Protein AF-A0AAV4DJR4-F1 (afdb_monomer_lite)

pLDDT: mean 88.8, std 9.77, range [53.78, 97.75]

Foldseek 3Di:
DVVLVVVLVVLVVCLVVDDPVVNVVSVVVNVVSVVVVVVVVVVVVVVVVVVVVVVLVVVCVVPVVVSVVVVPDDPPDDDDDDD

Secondary structure (DSSP, 8-state):
-HHHHHHHHHHHHHHHHS-HHHHHHHHHHHHHHHHHHHHHHHHHHHHHHHHHHHHHHHHHHH-HHHHHHHHHSPPS-------

Sequence (83 aa):
MDILRKQKRKLKKQIRAASSEETNGLLVIWRQLKARHSALSRAESARKKRSQKRKNQERFIRDPFQFARQLFQKPKSGTFTVD

Structure (mmCIF, N/CA/C/O backbone):
data_AF-A0AAV4DJR4-F1
#
_entry.i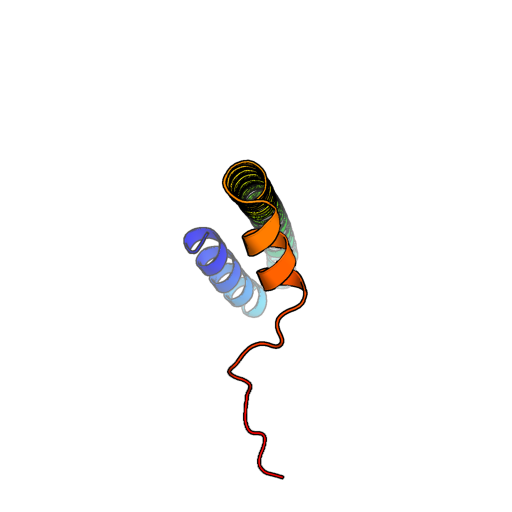d   AF-A0AAV4DJR4-F1
#
loop_
_atom_site.group_PDB
_atom_site.id
_atom_site.type_symbol
_atom_site.label_atom_id
_atom_site.label_alt_id
_atom_site.label_comp_id
_atom_site.label_asym_id
_atom_site.label_entity_id
_atom_site.label_seq_id
_atom_site.pdbx_PDB_ins_code
_atom_site.Cartn_x
_atom_site.Cartn_y
_atom_site.Cartn_z
_atom_site.occupancy
_atom_site.B_iso_or_equiv
_atom_site.auth_seq_id
_atom_site.auth_comp_id
_atom_site.auth_asym_id
_atom_site.auth_atom_id
_atom_site.pdbx_PDB_model_num
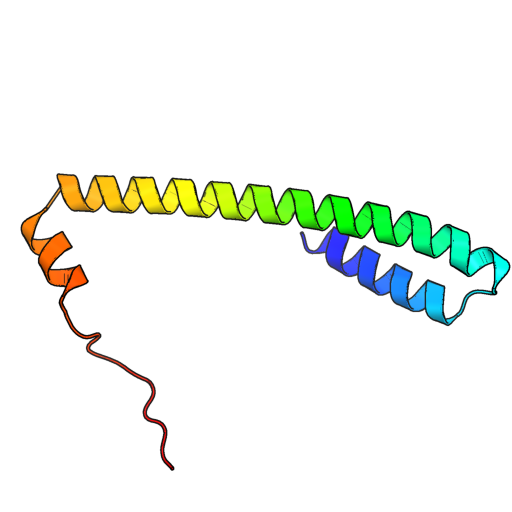ATOM 1 N N . MET A 1 1 ? -1.756 10.535 2.976 1.00 77.25 1 MET A N 1
ATOM 2 C CA . MET A 1 1 ? -1.842 9.305 3.807 1.00 77.25 1 MET A CA 1
ATOM 3 C C . MET A 1 1 ? -1.871 9.572 5.315 1.00 77.25 1 MET A C 1
ATOM 5 O O . MET A 1 1 ? -2.556 8.843 6.030 1.00 77.25 1 MET A O 1
ATOM 9 N N . ASP A 1 2 ? -1.193 10.604 5.827 1.00 85.12 2 ASP A N 1
ATOM 10 C CA . ASP A 1 2 ? -1.079 10.819 7.282 1.00 85.12 2 ASP A CA 1
ATOM 11 C C . ASP A 1 2 ? -2.380 11.206 7.984 1.00 85.12 2 ASP A C 1
ATOM 13 O O . ASP A 1 2 ? -2.607 10.781 9.115 1.00 85.12 2 ASP A O 1
ATOM 17 N N . ILE A 1 3 ? -3.282 11.912 7.299 1.00 88.69 3 ILE A N 1
ATOM 18 C CA . ILE A 1 3 ? -4.620 12.230 7.821 1.00 88.69 3 ILE A CA 1
ATOM 19 C C . ILE A 1 3 ? -5.402 10.938 8.124 1.00 88.69 3 ILE A C 1
ATOM 21 O O . ILE A 1 3 ? -5.885 10.757 9.239 1.00 88.69 3 ILE A O 1
ATOM 25 N N . LEU A 1 4 ? -5.426 9.981 7.187 1.00 87.75 4 LEU A N 1
ATOM 26 C CA . LEU A 1 4 ? -6.073 8.670 7.364 1.00 87.75 4 LEU A CA 1
ATOM 27 C C . LEU A 1 4 ? -5.428 7.848 8.491 1.00 87.75 4 LEU A C 1
ATOM 29 O O . LEU A 1 4 ? -6.118 7.152 9.237 1.00 87.75 4 LEU A O 1
ATOM 33 N N . ARG A 1 5 ? -4.100 7.926 8.647 1.00 88.38 5 ARG A N 1
ATOM 34 C CA . ARG A 1 5 ? -3.383 7.264 9.751 1.00 88.38 5 ARG A CA 1
ATOM 35 C C . ARG A 1 5 ? -3.761 7.868 11.104 1.00 88.38 5 ARG A C 1
ATOM 37 O O . ARG A 1 5 ? -4.037 7.114 12.039 1.00 88.38 5 ARG A O 1
ATOM 44 N N . LYS A 1 6 ? -3.815 9.200 11.202 1.00 92.94 6 LYS A N 1
ATOM 45 C CA . LYS A 1 6 ? -4.246 9.928 12.407 1.00 92.94 6 LYS A CA 1
ATOM 46 C C . LYS A 1 6 ? -5.699 9.598 12.761 1.00 92.94 6 LYS A C 1
ATOM 48 O O . LYS A 1 6 ? -5.963 9.230 13.902 1.00 92.94 6 LYS A O 1
ATOM 53 N N . GLN A 1 7 ? -6.606 9.611 11.783 1.00 90.81 7 GLN A N 1
ATOM 54 C CA . GLN A 1 7 ? -8.016 9.243 11.964 1.00 90.81 7 GLN A CA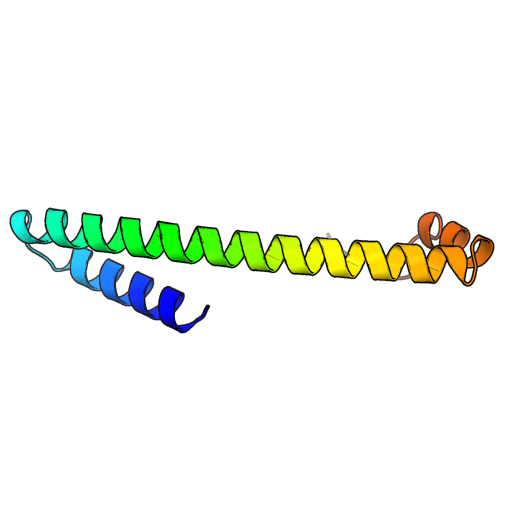 1
ATOM 55 C C . GLN A 1 7 ? -8.176 7.807 12.471 1.00 90.81 7 GLN A C 1
ATOM 57 O O . GLN A 1 7 ? -8.836 7.593 13.482 1.00 90.81 7 GLN A O 1
ATOM 62 N N . LYS A 1 8 ? -7.500 6.822 11.862 1.00 92.12 8 LYS A N 1
ATOM 63 C CA . LYS A 1 8 ? -7.529 5.427 12.340 1.00 92.12 8 LYS A CA 1
ATOM 64 C C . LYS A 1 8 ? -7.003 5.272 13.767 1.00 92.12 8 LYS A C 1
ATOM 66 O O . LYS A 1 8 ? -7.546 4.472 14.524 1.00 92.12 8 LYS A O 1
ATOM 71 N N . ARG A 1 9 ? -5.935 5.996 14.129 1.00 91.81 9 ARG A N 1
ATOM 72 C CA . ARG A 1 9 ? -5.381 5.987 15.494 1.00 91.81 9 ARG A CA 1
ATOM 73 C C . ARG A 1 9 ? -6.365 6.593 16.494 1.00 91.81 9 ARG A C 1
ATOM 75 O O . ARG A 1 9 ? -6.575 5.993 17.542 1.00 91.81 9 ARG A O 1
ATOM 82 N N . LYS A 1 10 ? -6.986 7.730 16.157 1.00 92.75 10 LYS A N 1
ATOM 83 C CA . LYS A 1 10 ? -8.024 8.371 16.980 1.00 92.75 10 LYS A CA 1
ATOM 84 C C . LYS A 1 10 ? -9.218 7.437 17.180 1.00 92.75 10 LYS A C 1
ATOM 86 O O . LYS A 1 10 ? -9.598 7.195 18.317 1.00 92.75 10 LYS A O 1
ATOM 91 N N . LEU A 1 11 ? -9.711 6.820 16.106 1.00 90.88 11 LEU A N 1
ATOM 92 C CA . LEU A 1 11 ? -10.839 5.893 16.181 1.00 90.88 11 LEU A CA 1
ATOM 93 C C . LEU A 1 11 ? -10.522 4.665 17.041 1.00 90.88 11 LEU A C 1
ATOM 95 O O . LEU A 1 11 ? -11.347 4.231 17.828 1.00 90.88 11 LEU A O 1
ATOM 99 N N . LYS A 1 12 ? -9.297 4.130 16.954 1.00 91.12 12 LYS A N 1
ATOM 100 C CA . LYS A 1 12 ? -8.871 3.004 17.800 1.00 91.12 12 LYS A CA 1
ATOM 101 C C . LYS A 1 12 ? -8.814 3.378 19.286 1.00 91.12 12 LYS A C 1
ATOM 103 O O . LYS A 1 12 ? -9.030 2.513 20.124 1.00 91.12 12 LYS A O 1
ATOM 108 N N . LYS A 1 13 ? -8.517 4.642 19.616 1.00 92.50 13 LYS A N 1
ATOM 109 C CA . LYS A 1 13 ? -8.611 5.150 20.993 1.00 92.50 13 LYS A CA 1
ATOM 110 C C . LYS A 1 13 ? -10.069 5.266 21.441 1.00 92.50 13 LYS A C 1
ATOM 112 O O . LYS A 1 13 ? -10.371 4.831 22.539 1.00 92.50 13 LYS A O 1
ATOM 117 N N . GLN A 1 14 ? -10.950 5.774 20.580 1.00 90.62 14 GLN A N 1
ATOM 118 C CA . GLN A 1 14 ? -12.385 5.880 20.869 1.00 90.62 14 GLN A CA 1
ATOM 119 C C . GLN A 1 14 ? -13.023 4.504 21.082 1.00 90.62 14 GLN A C 1
ATOM 121 O O . GLN A 1 14 ? -13.695 4.314 22.077 1.00 90.62 14 GLN A O 1
ATOM 126 N N . ILE A 1 15 ? -12.707 3.515 20.238 1.00 90.75 15 ILE A N 1
ATOM 127 C CA . ILE A 1 15 ? -13.179 2.125 20.389 1.00 90.75 15 ILE A CA 1
ATOM 128 C C . ILE A 1 15 ? -12.811 1.535 21.756 1.00 90.75 15 ILE A C 1
ATOM 130 O O . ILE A 1 15 ? -13.579 0.773 22.319 1.00 90.75 15 ILE A O 1
ATOM 134 N N . ARG A 1 16 ? -11.632 1.869 22.296 1.00 89.81 16 ARG A N 1
ATOM 135 C CA . ARG A 1 16 ? -11.194 1.361 23.606 1.00 89.81 16 ARG A CA 1
ATOM 136 C C . ARG A 1 16 ? -11.952 1.973 24.783 1.00 89.81 16 ARG A C 1
ATOM 138 O O . ARG A 1 16 ? -11.915 1.394 25.857 1.00 89.81 16 ARG A O 1
ATOM 145 N N . ALA A 1 17 ? -12.543 3.148 24.590 1.00 91.19 17 ALA A N 1
ATOM 146 C CA . ALA A 1 17 ? -13.251 3.899 25.621 1.00 91.19 17 ALA A CA 1
ATOM 147 C C . ALA A 1 17 ? -14.779 3.870 25.435 1.00 91.19 17 ALA A C 1
ATOM 149 O O . ALA A 1 17 ? -15.489 4.466 26.234 1.00 91.19 17 ALA A O 1
ATOM 150 N N . ALA A 1 18 ? -15.266 3.233 24.368 1.00 85.81 18 ALA A N 1
ATOM 151 C CA . ALA A 1 18 ? -16.672 3.209 23.989 1.00 85.81 18 ALA A CA 1
ATOM 152 C C . ALA A 1 18 ? -17.427 2.078 24.695 1.00 85.81 18 ALA A C 1
ATOM 154 O O . ALA A 1 18 ? -16.837 1.051 25.044 1.00 85.81 18 ALA A O 1
ATOM 155 N N . SER A 1 19 ? -18.742 2.242 24.849 1.00 86.00 19 SER A N 1
ATOM 156 C CA . SER A 1 19 ? -19.614 1.166 25.326 1.00 86.00 19 SER A CA 1
ATOM 157 C C . SER A 1 19 ? -19.698 0.019 24.304 1.00 86.00 19 SER A C 1
ATOM 159 O O . SER A 1 19 ? -19.296 0.153 23.140 1.00 86.00 19 SER A O 1
ATOM 161 N N . SER A 1 20 ? -20.223 -1.137 24.715 1.00 81.88 20 SER A N 1
ATOM 162 C CA . SER A 1 20 ? -20.419 -2.301 23.833 1.00 81.88 20 SER A CA 1
ATOM 163 C C . SER A 1 20 ? -21.281 -1.976 22.605 1.00 81.88 20 SER A C 1
ATOM 165 O O . SER A 1 20 ? -20.996 -2.451 21.504 1.00 81.88 20 SER A O 1
ATOM 167 N N . GLU A 1 21 ? -22.286 -1.121 22.773 1.00 80.88 21 GLU A N 1
ATOM 168 C CA . GLU A 1 21 ? -23.217 -0.697 21.722 1.00 80.88 21 GLU A CA 1
ATOM 169 C C . GLU A 1 21 ? -22.538 0.230 20.701 1.00 80.88 21 GLU A C 1
ATOM 171 O O . GLU A 1 21 ? -22.623 0.017 19.488 1.00 80.88 21 GLU A O 1
ATOM 176 N N . GLU A 1 22 ? -21.763 1.205 21.176 1.00 85.62 22 GLU A N 1
ATOM 177 C CA . GLU A 1 22 ? -21.029 2.160 20.335 1.00 85.62 22 GLU A CA 1
ATOM 178 C C . GLU A 1 22 ? -19.849 1.511 19.596 1.00 85.62 22 GLU A C 1
ATOM 180 O O . GLU A 1 22 ? -19.491 1.898 18.475 1.00 85.62 22 GLU A O 1
ATOM 185 N N . THR A 1 23 ? -19.249 0.484 20.203 1.00 90.69 23 THR A N 1
ATOM 186 C CA . THR A 1 23 ? -18.097 -0.244 19.660 1.00 90.69 23 THR A CA 1
ATOM 187 C C . THR A 1 23 ? -18.386 -0.810 18.274 1.00 90.69 23 THR A C 1
ATOM 189 O O . THR A 1 23 ? -17.542 -0.706 17.377 1.00 90.69 23 THR A O 1
ATOM 192 N N . ASN A 1 24 ? -19.584 -1.358 18.056 1.00 89.25 24 ASN A N 1
ATOM 193 C CA . ASN A 1 24 ? -19.970 -1.915 16.761 1.00 89.25 24 ASN A CA 1
ATOM 194 C C . ASN A 1 24 ? -20.001 -0.844 15.662 1.00 89.25 24 ASN A C 1
ATOM 196 O O . ASN A 1 24 ? -19.401 -1.038 14.598 1.00 89.25 24 ASN A O 1
ATOM 200 N N . GLY A 1 25 ? -20.605 0.317 15.932 1.00 89.81 25 GLY A N 1
ATOM 201 C CA . GLY A 1 25 ? -20.630 1.441 14.991 1.00 89.81 25 GLY A CA 1
ATOM 202 C C . GLY A 1 25 ? -19.225 1.962 14.674 1.00 89.81 25 GLY A C 1
ATOM 203 O O . GLY A 1 25 ? -18.849 2.134 13.508 1.00 89.81 25 GLY A O 1
ATOM 204 N N . LEU A 1 26 ? -18.388 2.118 15.701 1.00 91.62 26 LEU A N 1
ATOM 205 C CA . LEU A 1 26 ? -17.003 2.558 15.535 1.00 91.62 26 LEU A CA 1
ATOM 206 C C . LEU A 1 26 ? -16.148 1.547 14.753 1.00 91.62 26 LEU A C 1
ATOM 208 O O . LEU A 1 26 ? -15.294 1.947 13.955 1.00 91.62 26 LEU A O 1
ATOM 212 N N . LEU A 1 27 ? -16.377 0.241 14.922 1.00 92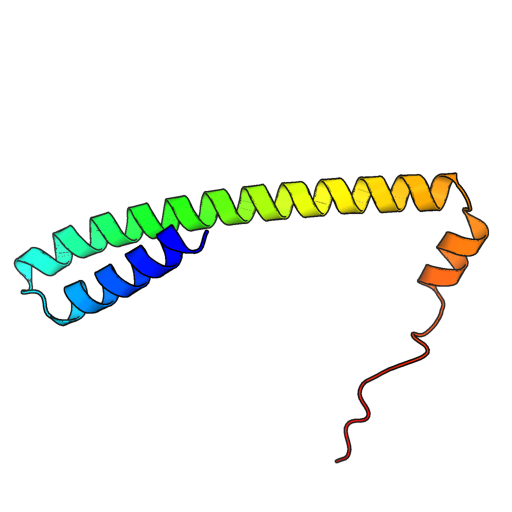.00 27 LEU A N 1
ATOM 213 C CA . LEU A 1 27 ? -15.692 -0.806 14.159 1.00 92.00 27 LEU A CA 1
ATOM 214 C C . LEU A 1 27 ? -16.034 -0.756 12.667 1.00 92.00 27 LEU A C 1
ATOM 216 O O . LEU A 1 27 ? -15.138 -0.947 11.836 1.00 92.00 27 LEU A O 1
ATOM 220 N N . VAL A 1 28 ? -17.286 -0.468 12.306 1.00 93.81 28 VAL A N 1
ATOM 221 C CA . VAL A 1 28 ? -17.695 -0.296 10.901 1.00 93.81 28 VAL A CA 1
ATOM 222 C C . VAL A 1 28 ? -16.928 0.863 10.267 1.00 93.81 28 VAL A C 1
ATOM 224 O O . VAL A 1 28 ? -16.270 0.687 9.235 1.00 93.81 28 VAL A O 1
ATOM 227 N N . ILE A 1 29 ? -16.914 2.020 10.930 1.00 93.50 29 ILE A N 1
ATOM 228 C CA . ILE A 1 29 ? -16.191 3.212 10.465 1.00 93.50 29 ILE A CA 1
ATOM 229 C C . ILE A 1 29 ? -14.686 2.916 10.360 1.00 93.50 29 ILE A C 1
ATOM 231 O O . ILE A 1 29 ? -14.028 3.276 9.376 1.00 93.50 29 ILE A O 1
ATOM 235 N N . TRP A 1 30 ? -14.123 2.185 11.326 1.00 93.00 30 TRP A N 1
ATOM 236 C CA . TRP A 1 30 ? -12.719 1.782 11.300 1.00 93.00 30 TRP A CA 1
ATOM 237 C C . TRP A 1 30 ? -12.382 0.899 10.094 1.00 93.00 30 TRP A C 1
ATOM 239 O O . TRP A 1 30 ? -11.349 1.103 9.443 1.00 93.00 30 TRP A O 1
ATOM 249 N N . ARG A 1 31 ? -13.237 -0.082 9.778 1.00 94.12 31 ARG A N 1
ATOM 250 C CA . ARG A 1 31 ? -13.059 -0.985 8.630 1.00 94.12 31 ARG A CA 1
ATOM 251 C C . ARG A 1 31 ? -13.093 -0.212 7.315 1.00 94.12 31 ARG A C 1
ATOM 253 O O . ARG A 1 31 ? -12.204 -0.413 6.487 1.00 94.12 31 ARG A O 1
ATOM 260 N N . GLN A 1 32 ? -14.025 0.726 7.156 1.00 94.19 32 GLN A N 1
ATOM 261 C CA . GLN A 1 32 ? -14.095 1.592 5.975 1.00 94.19 32 GLN A CA 1
ATOM 262 C C . GLN A 1 32 ? -12.826 2.444 5.816 1.00 94.19 32 GLN A C 1
ATOM 264 O O . GLN A 1 32 ? -12.210 2.467 4.747 1.00 94.19 32 GLN A O 1
ATOM 269 N N . LEU A 1 33 ? -12.360 3.079 6.897 1.00 93.44 33 LEU A N 1
ATOM 270 C CA . LEU A 1 33 ? -11.098 3.828 6.920 1.00 93.44 33 LEU A CA 1
ATOM 271 C C . LEU A 1 33 ? -9.891 2.943 6.575 1.00 93.44 33 LEU A C 1
ATOM 273 O O . LEU A 1 33 ? -8.993 3.359 5.835 1.00 93.44 33 LEU A O 1
ATOM 277 N N . LYS A 1 34 ? -9.847 1.707 7.091 1.00 93.12 34 LYS A N 1
ATOM 278 C CA . LYS A 1 34 ? -8.796 0.730 6.773 1.00 93.12 34 LYS A CA 1
ATOM 279 C C . LYS A 1 34 ? -8.813 0.358 5.290 1.00 93.12 34 LYS A C 1
ATOM 281 O O . LYS A 1 34 ? -7.738 0.337 4.689 1.00 93.12 34 LYS A O 1
ATOM 286 N N . ALA A 1 35 ? -9.986 0.106 4.714 1.00 94.69 35 ALA A N 1
ATOM 287 C CA . ALA A 1 35 ? -10.143 -0.225 3.301 1.00 94.69 35 ALA A CA 1
ATOM 288 C C . ALA A 1 35 ? -9.670 0.924 2.399 1.00 94.69 35 ALA A C 1
ATOM 290 O O . ALA A 1 35 ? -8.816 0.707 1.537 1.00 94.69 35 ALA A O 1
ATOM 291 N N . ARG A 1 36 ? -10.111 2.161 2.672 1.00 94.00 36 ARG A N 1
ATOM 292 C CA . ARG A 1 36 ? -9.674 3.367 1.941 1.00 94.00 36 ARG A CA 1
ATOM 293 C C . ARG A 1 36 ? -8.159 3.562 2.001 1.00 94.00 36 ARG A C 1
ATOM 295 O O . ARG A 1 36 ? -7.515 3.747 0.972 1.00 94.00 36 ARG A O 1
ATOM 302 N N . HIS A 1 37 ? -7.566 3.447 3.192 1.00 93.88 37 HIS A N 1
ATOM 303 C CA . HIS A 1 37 ? -6.112 3.536 3.350 1.00 93.88 37 HIS A CA 1
ATOM 304 C C . HIS A 1 37 ? -5.376 2.433 2.569 1.00 93.88 37 HIS A C 1
ATOM 306 O O . HIS A 1 37 ? -4.357 2.700 1.939 1.00 93.88 37 HIS A O 1
ATOM 312 N N . SER A 1 38 ? -5.868 1.190 2.596 1.00 93.62 38 SER A N 1
ATOM 313 C CA . SER A 1 38 ? -5.262 0.086 1.841 1.00 93.62 38 SER A CA 1
ATOM 314 C C . SER A 1 38 ? -5.339 0.312 0.328 1.00 93.62 38 SER A C 1
ATOM 316 O O . SER A 1 38 ? -4.345 0.111 -0.367 1.00 93.62 38 SER A O 1
ATOM 318 N N . ALA A 1 39 ? -6.486 0.763 -0.185 1.00 95.50 39 ALA A N 1
ATOM 319 C CA . ALA A 1 39 ? -6.667 1.066 -1.603 1.00 95.50 39 ALA A CA 1
ATOM 320 C C . ALA A 1 39 ? -5.691 2.152 -2.081 1.00 95.50 39 ALA A C 1
ATOM 322 O O . ALA A 1 39 ? -4.960 1.934 -3.048 1.00 95.50 39 ALA A O 1
ATOM 323 N N . LEU A 1 40 ? -5.593 3.266 -1.348 1.00 94.38 40 LEU A N 1
ATOM 324 C CA . LEU A 1 40 ? -4.650 4.344 -1.660 1.00 94.38 40 LEU A CA 1
ATOM 325 C C . LEU A 1 40 ? -3.198 3.869 -1.603 1.00 94.38 40 LEU A C 1
ATOM 327 O O . LEU A 1 40 ? -2.433 4.106 -2.534 1.00 94.38 40 LEU A O 1
ATOM 331 N N . SER A 1 41 ? -2.827 3.124 -0.559 1.00 93.44 41 SER A N 1
ATOM 332 C CA . SER A 1 41 ? -1.471 2.584 -0.433 1.00 93.44 41 SER A CA 1
ATOM 333 C C . SER A 1 41 ? -1.106 1.660 -1.595 1.00 93.44 41 SER A C 1
ATOM 335 O O . SER A 1 41 ? 0.023 1.705 -2.078 1.00 93.44 41 SER A O 1
ATOM 337 N N . ARG A 1 42 ? -2.040 0.816 -2.051 1.00 96.06 42 ARG A N 1
ATOM 338 C CA . ARG A 1 42 ? -1.819 -0.067 -3.203 1.00 96.06 42 ARG A CA 1
ATOM 339 C C . ARG A 1 42 ? -1.658 0.733 -4.492 1.00 96.06 42 ARG A C 1
ATOM 341 O O . ARG A 1 42 ? -0.732 0.452 -5.249 1.00 96.06 42 ARG A O 1
ATOM 348 N N . ALA A 1 43 ? -2.494 1.746 -4.712 1.00 96.19 43 ALA A N 1
ATOM 349 C CA . ALA A 1 43 ? -2.399 2.624 -5.875 1.00 96.19 43 ALA A CA 1
ATOM 350 C C . ALA A 1 43 ? -1.061 3.386 -5.921 1.00 96.19 43 ALA A C 1
ATOM 352 O O . ALA A 1 43 ? -0.393 3.406 -6.958 1.00 96.19 43 ALA A O 1
ATOM 353 N N . GLU A 1 44 ? -0.619 3.946 -4.791 1.00 95.75 44 GLU A N 1
ATOM 354 C CA . GLU A 1 44 ? 0.681 4.614 -4.669 1.00 95.75 44 GLU A CA 1
ATOM 355 C C . GLU A 1 44 ? 1.841 3.652 -4.950 1.00 95.75 44 GLU A C 1
ATOM 357 O O . GLU A 1 44 ? 2.725 3.963 -5.751 1.00 95.75 44 GLU A O 1
ATOM 362 N N . SER A 1 45 ? 1.826 2.460 -4.349 1.00 95.56 45 SER A N 1
ATOM 363 C CA . SER A 1 45 ? 2.843 1.432 -4.590 1.00 95.56 45 SER A CA 1
ATOM 364 C C . SER A 1 45 ? 2.873 0.982 -6.048 1.00 95.56 45 SER A C 1
ATOM 366 O O . SER A 1 45 ? 3.952 0.852 -6.624 1.00 95.56 45 SER A O 1
ATOM 368 N N . ALA A 1 46 ? 1.715 0.798 -6.684 1.00 97.00 46 ALA A N 1
ATOM 369 C CA . ALA A 1 46 ? 1.630 0.461 -8.102 1.00 97.00 46 ALA A CA 1
ATOM 370 C C . ALA A 1 46 ? 2.202 1.581 -8.985 1.00 97.00 46 ALA A C 1
ATOM 372 O O . ALA A 1 46 ? 2.945 1.312 -9.929 1.00 97.00 46 ALA A O 1
ATOM 373 N N . ARG A 1 47 ? 1.919 2.851 -8.666 1.00 97.00 47 ARG A N 1
ATOM 374 C CA . ARG A 1 47 ? 2.514 4.006 -9.358 1.00 97.00 47 ARG A CA 1
ATOM 375 C C . ARG A 1 47 ? 4.034 4.035 -9.198 1.00 97.00 47 ARG A C 1
ATOM 377 O O . ARG A 1 47 ? 4.734 4.202 -10.193 1.00 97.00 47 ARG A O 1
ATOM 384 N N . LYS A 1 48 ? 4.548 3.827 -7.982 1.00 97.00 48 LYS A N 1
ATOM 385 C CA . LYS A 1 48 ? 5.993 3.763 -7.709 1.00 97.00 48 LYS A CA 1
ATOM 386 C C . LYS A 1 48 ? 6.660 2.624 -8.478 1.00 97.00 48 LYS A C 1
ATOM 388 O O . LYS A 1 48 ? 7.655 2.866 -9.150 1.00 97.00 48 LYS A O 1
ATOM 393 N N . LYS A 1 49 ? 6.074 1.421 -8.463 1.00 97.06 49 LYS A N 1
ATOM 394 C CA . LYS A 1 49 ? 6.557 0.267 -9.240 1.00 97.06 49 LYS A CA 1
ATOM 395 C C . LYS A 1 49 ? 6.599 0.562 -10.739 1.00 97.06 49 LYS A C 1
ATOM 397 O O . LYS A 1 49 ? 7.616 0.301 -11.371 1.00 97.06 49 LYS A O 1
ATOM 402 N N . ARG A 1 50 ? 5.537 1.150 -11.303 1.00 97.38 50 ARG A N 1
ATOM 403 C CA . ARG A 1 50 ? 5.497 1.546 -12.724 1.00 97.38 50 ARG A CA 1
ATOM 404 C C . ARG A 1 50 ? 6.572 2.577 -13.064 1.00 97.38 50 ARG A C 1
ATOM 406 O O . ARG A 1 50 ? 7.286 2.401 -14.044 1.00 97.38 50 ARG A O 1
ATOM 413 N N . SER A 1 51 ? 6.723 3.604 -12.230 1.00 97.75 51 SER A N 1
ATOM 414 C CA . SER A 1 51 ? 7.771 4.618 -12.391 1.00 97.75 51 SER A CA 1
ATOM 415 C C . SER A 1 51 ? 9.171 4.001 -12.340 1.00 97.75 51 SER A C 1
ATOM 417 O O . SER A 1 51 ? 9.990 4.268 -13.213 1.00 97.75 51 SER A O 1
ATOM 419 N N . GLN A 1 52 ? 9.430 3.110 -11.378 1.00 96.56 52 GLN A N 1
ATOM 420 C CA . GLN A 1 52 ? 10.720 2.433 -11.265 1.00 96.56 52 GLN A CA 1
ATOM 421 C C . GLN A 1 52 ? 10.995 1.516 -12.458 1.00 96.56 52 GLN A C 1
ATOM 423 O O . GLN A 1 52 ? 12.103 1.529 -12.983 1.00 96.56 52 GLN A O 1
ATOM 428 N N . LYS A 1 53 ? 9.991 0.762 -12.923 1.00 97.00 53 LYS A N 1
ATOM 429 C CA . LYS A 1 53 ? 10.110 -0.068 -14.128 1.00 97.00 53 LYS A CA 1
ATOM 430 C C . LYS A 1 53 ? 10.498 0.784 -15.336 1.00 97.00 53 LYS A C 1
ATOM 432 O O . LYS A 1 53 ? 11.441 0.425 -16.029 1.00 97.00 53 LYS A O 1
ATOM 437 N N . ARG A 1 54 ? 9.827 1.923 -15.540 1.00 97.00 54 ARG A N 1
ATOM 438 C CA . ARG A 1 54 ? 10.138 2.843 -16.643 1.00 97.00 54 ARG A CA 1
ATOM 439 C C . ARG A 1 54 ? 11.561 3.389 -16.540 1.00 97.00 54 ARG A C 1
ATOM 441 O O . ARG A 1 54 ? 12.314 3.282 -17.495 1.00 97.00 54 ARG A O 1
ATOM 448 N N . LYS A 1 55 ? 11.967 3.868 -15.360 1.00 95.69 55 LYS A N 1
ATOM 449 C CA . LYS A 1 55 ? 13.346 4.326 -15.117 1.00 95.69 55 LYS A CA 1
ATOM 450 C C . LYS A 1 55 ? 14.380 3.231 -15.383 1.00 95.69 55 LYS A C 1
ATOM 452 O O . LYS A 1 55 ? 15.441 3.515 -15.921 1.00 95.69 55 LYS A O 1
ATOM 457 N N . ASN A 1 56 ? 14.092 1.988 -15.000 1.00 93.81 56 ASN A N 1
ATOM 458 C CA . ASN A 1 56 ? 14.988 0.863 -15.259 1.00 93.81 56 ASN A CA 1
ATOM 459 C C . ASN A 1 56 ? 15.089 0.563 -16.760 1.00 93.81 56 ASN A C 1
ATOM 461 O O . ASN A 1 56 ? 16.190 0.345 -17.249 1.00 93.81 56 ASN A O 1
ATOM 465 N N . GLN A 1 57 ? 13.969 0.600 -17.489 1.00 95.75 57 GLN A N 1
ATOM 466 C CA . GLN A 1 57 ? 13.956 0.447 -18.947 1.00 95.75 57 GLN A CA 1
ATOM 467 C C . GLN A 1 57 ? 14.750 1.562 -19.636 1.00 95.75 57 GLN A C 1
ATOM 469 O O . GLN A 1 57 ? 15.610 1.268 -20.455 1.00 95.75 57 GLN A O 1
ATOM 474 N N . GLU A 1 58 ? 14.524 2.823 -19.257 1.00 96.12 58 GLU A N 1
ATOM 475 C CA . GLU A 1 58 ? 15.274 3.979 -19.767 1.00 96.12 58 GLU A CA 1
ATOM 476 C C . GLU A 1 58 ? 16.786 3.821 -19.520 1.00 96.12 58 GLU A C 1
ATOM 478 O O . GLU A 1 58 ? 17.588 4.069 -20.417 1.00 96.12 58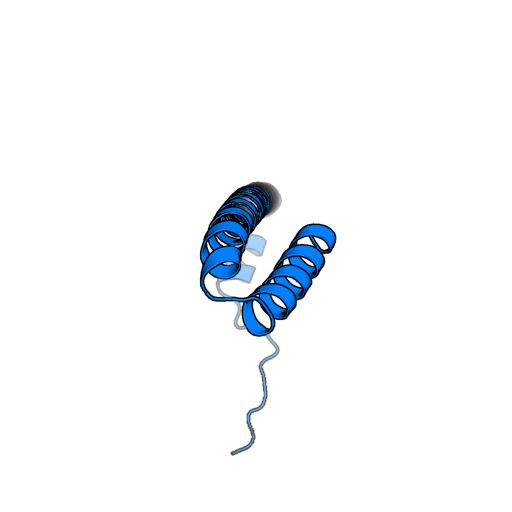 GLU A O 1
ATOM 483 N N . ARG A 1 59 ? 17.190 3.362 -18.326 1.00 94.12 59 ARG A N 1
ATOM 484 C CA . ARG A 1 59 ? 18.604 3.102 -18.000 1.00 94.12 59 ARG A CA 1
ATOM 485 C C . ARG A 1 59 ? 19.202 1.980 -18.841 1.00 94.12 59 ARG A C 1
ATOM 487 O O . ARG A 1 59 ? 20.316 2.142 -19.320 1.00 94.12 59 ARG A O 1
ATOM 494 N N . PHE A 1 60 ? 18.474 0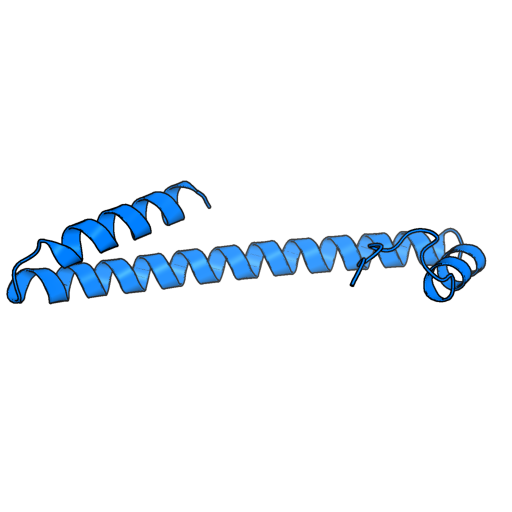.878 -19.012 1.00 94.94 60 PHE A N 1
ATOM 495 C CA . PHE A 1 60 ? 18.928 -0.244 -19.827 1.00 94.94 60 PHE A CA 1
ATOM 496 C C . PHE A 1 60 ? 19.089 0.156 -21.294 1.00 94.94 60 PHE A C 1
ATOM 498 O O . PHE A 1 60 ? 20.117 -0.138 -21.881 1.00 94.94 60 PHE A O 1
ATOM 505 N N . ILE A 1 61 ? 18.114 0.868 -21.869 1.00 95.62 61 ILE A N 1
ATOM 506 C CA . ILE A 1 61 ? 18.179 1.326 -23.265 1.00 95.62 61 ILE A CA 1
ATOM 507 C C . ILE A 1 61 ? 19.336 2.311 -23.464 1.00 95.62 61 ILE A C 1
ATOM 509 O O . ILE A 1 61 ? 20.020 2.250 -24.480 1.00 95.62 61 ILE A O 1
ATOM 513 N N . ARG A 1 62 ? 19.568 3.211 -22.499 1.00 96.44 62 ARG A N 1
ATOM 514 C CA . ARG A 1 62 ? 20.646 4.204 -22.577 1.00 96.44 62 ARG A CA 1
ATOM 515 C C . ARG A 1 62 ? 22.039 3.572 -22.544 1.00 96.44 62 ARG A C 1
ATOM 517 O O . ARG A 1 62 ? 22.912 4.036 -23.265 1.00 96.44 62 ARG A O 1
ATOM 524 N N . ASP A 1 63 ? 22.256 2.586 -21.676 1.00 94.44 63 ASP A N 1
ATOM 525 C CA . ASP A 1 63 ? 23.539 1.888 -21.546 1.00 94.44 63 ASP A CA 1
ATOM 526 C C . ASP A 1 63 ? 23.323 0.450 -21.032 1.00 94.44 63 ASP A C 1
ATOM 528 O O . ASP A 1 63 ? 23.298 0.211 -19.814 1.00 94.44 63 ASP A O 1
ATOM 532 N N . PRO A 1 64 ? 23.152 -0.525 -21.946 1.00 94.56 64 PRO A N 1
ATOM 533 C CA . PRO A 1 64 ? 22.860 -1.907 -21.578 1.00 94.56 64 PRO A CA 1
ATOM 534 C C . PRO A 1 64 ? 23.999 -2.572 -20.801 1.00 94.56 64 PRO A C 1
ATOM 536 O O . PRO A 1 64 ? 23.746 -3.321 -19.854 1.00 94.56 64 PRO A O 1
ATOM 539 N N . PHE A 1 65 ? 25.252 -2.291 -21.174 1.00 92.12 65 PHE A N 1
ATOM 540 C CA . PHE A 1 65 ? 26.430 -2.923 -20.581 1.00 92.12 65 PHE A CA 1
ATOM 541 C C . PHE A 1 65 ? 26.660 -2.436 -19.155 1.00 92.12 65 PHE A C 1
ATOM 543 O O . PHE A 1 65 ? 26.853 -3.251 -18.251 1.00 92.12 65 PHE A O 1
ATOM 550 N N . GLN A 1 66 ? 26.576 -1.125 -18.914 1.00 90.88 66 GLN A N 1
ATOM 551 C CA . GLN A 1 66 ? 26.694 -0.586 -17.563 1.00 90.88 66 GLN A CA 1
ATOM 552 C C . GLN A 1 66 ? 25.508 -0.996 -16.688 1.00 90.88 66 GLN A C 1
ATOM 554 O O . GLN A 1 66 ? 25.699 -1.296 -15.507 1.00 90.88 66 GLN A O 1
ATOM 559 N N . PHE A 1 67 ? 24.294 -1.047 -17.245 1.00 90.94 67 PHE A N 1
ATOM 560 C CA . PHE A 1 67 ? 23.125 -1.543 -16.523 1.00 90.94 67 PHE A CA 1
ATOM 561 C C . PHE A 1 67 ? 23.310 -3.004 -16.098 1.00 90.94 67 PHE A C 1
ATOM 563 O O . PHE A 1 67 ? 23.128 -3.321 -14.924 1.00 90.94 67 PHE A O 1
ATOM 570 N N . ALA A 1 68 ? 23.738 -3.881 -17.012 1.00 90.69 68 ALA A N 1
ATOM 571 C CA . ALA A 1 68 ? 24.043 -5.275 -16.698 1.00 90.69 68 ALA A CA 1
ATOM 572 C C . ALA A 1 68 ? 25.161 -5.381 -15.651 1.00 90.69 68 ALA A C 1
ATOM 574 O O . ALA A 1 68 ? 25.017 -6.102 -14.666 1.00 90.69 68 ALA A O 1
ATOM 575 N N . ARG A 1 69 ? 26.234 -4.590 -15.785 1.00 90.62 69 ARG A N 1
ATOM 576 C CA . ARG A 1 69 ? 27.328 -4.548 -14.805 1.00 90.62 69 ARG A CA 1
ATOM 577 C C . ARG A 1 69 ? 26.832 -4.188 -13.402 1.00 90.62 69 ARG A C 1
ATOM 579 O O . ARG A 1 69 ? 27.288 -4.787 -12.435 1.00 90.62 69 ARG A O 1
ATOM 586 N N . GLN A 1 70 ? 25.884 -3.258 -13.279 1.00 87.62 70 GLN A N 1
ATOM 587 C CA . GLN A 1 70 ? 25.277 -2.890 -11.993 1.00 87.62 70 GLN A CA 1
ATOM 588 C C . GLN A 1 70 ? 24.427 -4.009 -11.375 1.00 87.62 70 GLN A C 1
ATOM 590 O O . GLN A 1 70 ? 24.353 -4.079 -10.152 1.00 87.62 70 GLN A O 1
ATOM 595 N N . LEU A 1 71 ? 23.803 -4.880 -12.178 1.00 86.75 71 LEU A N 1
ATOM 596 C CA . LEU A 1 71 ? 23.024 -6.016 -11.663 1.00 86.75 71 LEU A CA 1
ATOM 597 C C . LEU A 1 71 ? 23.908 -7.076 -10.998 1.00 86.75 71 LEU A C 1
ATOM 599 O O . LEU A 1 71 ? 23.483 -7.707 -10.034 1.00 86.75 71 LEU A O 1
ATOM 603 N N . PHE A 1 72 ? 25.123 -7.265 -11.515 1.00 85.00 72 PHE A N 1
ATOM 604 C CA . PHE A 1 72 ? 26.056 -8.295 -11.048 1.00 85.00 72 PHE A CA 1
ATOM 605 C C . PHE A 1 72 ? 27.143 -7.761 -10.107 1.00 85.00 72 PHE A C 1
ATOM 607 O O . PHE A 1 72 ? 27.876 -8.544 -9.503 1.00 85.00 72 PHE A O 1
ATOM 614 N N . GLN A 1 73 ? 27.266 -6.441 -9.949 1.00 81.88 73 GLN A N 1
ATOM 615 C CA . GLN A 1 73 ? 28.189 -5.865 -8.976 1.00 81.88 73 GLN A CA 1
ATOM 616 C C . GLN A 1 73 ? 27.686 -6.108 -7.553 1.00 81.88 73 GLN A C 1
ATOM 618 O O . GLN A 1 73 ? 26.609 -5.648 -7.170 1.00 81.88 73 GLN A O 1
ATOM 623 N N . LYS A 1 74 ? 28.513 -6.778 -6.736 1.00 70.69 74 LYS A N 1
ATOM 624 C CA . LYS A 1 74 ? 28.325 -6.785 -5.283 1.00 70.69 74 LYS A CA 1
ATOM 625 C C . LYS A 1 74 ? 28.268 -5.332 -4.792 1.00 70.69 74 LYS A C 1
ATOM 627 O O . LYS A 1 74 ? 29.108 -4.524 -5.205 1.00 70.69 74 LYS A O 1
ATOM 632 N N . PRO A 1 75 ? 27.310 -4.984 -3.918 1.00 70.81 75 PRO A N 1
ATOM 633 C CA . PRO A 1 75 ? 27.291 -3.663 -3.316 1.00 70.81 75 PRO A CA 1
ATOM 634 C C . PRO A 1 75 ? 28.622 -3.441 -2.590 1.00 70.81 75 PRO A C 1
ATOM 636 O O . PRO A 1 75 ? 29.068 -4.285 -1.817 1.00 70.81 75 PRO A O 1
ATOM 639 N N . LYS A 1 76 ? 29.278 -2.310 -2.871 1.00 69.31 76 LYS A N 1
ATOM 640 C CA . LYS A 1 76 ? 30.560 -1.939 -2.244 1.00 69.31 76 LYS A CA 1
ATOM 641 C C . LYS A 1 76 ? 30.424 -1.629 -0.746 1.00 69.31 76 LYS A C 1
ATOM 643 O O . LYS A 1 76 ? 31.430 -1.430 -0.078 1.00 69.31 76 LYS A O 1
ATOM 648 N N . SER A 1 77 ? 29.197 -1.571 -0.232 1.00 71.31 77 SER A N 1
ATOM 649 C CA . SER A 1 77 ? 28.881 -1.353 1.174 1.00 71.31 77 SER A CA 1
ATOM 650 C C . SER A 1 77 ? 27.810 -2.336 1.650 1.00 71.31 77 SER A C 1
ATOM 652 O O . SER A 1 77 ? 26.865 -2.661 0.930 1.00 71.31 77 SER A O 1
ATOM 654 N N . GLY A 1 78 ? 27.977 -2.805 2.884 1.00 67.81 78 GLY A N 1
ATOM 655 C CA . GLY A 1 78 ? 27.045 -3.646 3.628 1.00 67.81 78 GLY A CA 1
ATOM 656 C C . GLY A 1 78 ? 27.102 -3.278 5.111 1.00 67.81 78 GLY A C 1
ATOM 657 O O . GLY A 1 78 ? 28.025 -2.590 5.546 1.00 67.81 78 GLY A O 1
ATOM 658 N N . THR A 1 79 ? 26.099 -3.688 5.882 1.00 63.06 79 THR A N 1
ATOM 659 C CA . THR A 1 79 ? 26.099 -3.552 7.344 1.00 63.06 79 THR A CA 1
ATOM 660 C C . THR A 1 79 ? 27.133 -4.498 7.941 1.00 63.06 79 THR A C 1
ATOM 662 O O . THR A 1 79 ? 26.990 -5.711 7.822 1.00 63.06 79 THR A O 1
ATOM 665 N N . PHE A 1 80 ? 28.162 -3.936 8.575 1.00 62.34 80 PHE A N 1
ATOM 666 C CA . PHE A 1 80 ? 29.067 -4.668 9.454 1.00 62.34 80 PHE A CA 1
ATOM 667 C C . PHE A 1 80 ? 28.263 -5.058 10.702 1.00 62.34 80 PHE A C 1
ATOM 669 O O . PHE A 1 80 ? 27.996 -4.215 11.557 1.00 62.34 80 PHE A O 1
ATOM 676 N N . THR A 1 81 ? 27.766 -6.291 10.756 1.00 61.16 81 THR A N 1
ATOM 677 C CA . THR A 1 81 ? 27.239 -6.868 11.995 1.00 61.16 81 THR A CA 1
ATOM 678 C C . THR A 1 81 ? 28.435 -7.389 12.776 1.00 61.16 81 THR A C 1
ATOM 680 O O . THR A 1 81 ? 29.063 -8.358 12.360 1.00 61.16 81 THR A O 1
ATOM 683 N N . VAL A 1 82 ? 28.794 -6.669 13.839 1.00 62.41 82 VAL A N 1
ATOM 684 C CA . VAL A 1 82 ? 29.710 -7.165 14.867 1.00 62.41 82 VAL A CA 1
ATOM 685 C C . VAL A 1 82 ? 28.886 -8.106 15.738 1.00 62.41 82 VAL A C 1
ATOM 687 O O . VAL A 1 82 ? 27.889 -7.655 16.305 1.00 62.41 82 VAL A O 1
ATOM 690 N N . ASP A 1 83 ? 29.262 -9.383 15.758 1.00 53.78 83 ASP A N 1
ATOM 691 C CA . ASP A 1 83 ? 28.792 -10.353 16.753 1.00 53.78 83 ASP A CA 1
ATOM 692 C C . ASP A 1 83 ? 29.495 -10.115 18.099 1.00 53.78 83 ASP A C 1
ATOM 694 O O . ASP A 1 83 ? 30.705 -9.775 18.082 1.00 53.78 83 ASP A O 1
#

Organism: NCBI:txid259542

Radius of gyration: 22.44 Å; chains: 1; bounding box: 54×23×49 Å